Protein AF-A0AAD6A6E0-F1 (afdb_monomer_lite)

Secondary structure (DSSP, 8-state):
----HHHHHHHHHHH--TTS---HHHHHHHHHHHHHHHHHHHHH-TT--S-----HHHHHHHH--

pLDDT: mean 92.57, std 5.33, range [65.31, 97.56]

Structure (mmCIF, N/CA/C/O backbone):
data_AF-A0AAD6A6E0-F1
#
_entry.id   AF-A0AAD6A6E0-F1
#
loop_
_atom_site.group_PDB
_atom_site.id
_atom_site.type_symbol
_atom_site.label_atom_id
_atom_site.label_alt_id
_atom_site.label_comp_id
_atom_site.label_asym_id
_atom_site.label_entity_id
_atom_site.label_seq_id
_atom_site.pdbx_PDB_ins_code
_atom_site.Cartn_x
_atom_site.Cartn_y
_atom_site.Cartn_z
_atom_site.occupancy
_atom_site.B_iso_or_equiv
_atom_site.auth_seq_id
_atom_site.auth_comp_id
_atom_site.auth_asym_id
_atom_site.auth_atom_id
_atom_site.pdbx_PDB_model_num
ATOM 1 N N . PHE A 1 1 ? -8.661 3.533 -7.045 1.00 69.81 1 PHE A N 1
ATOM 2 C CA . PHE A 1 1 ? -8.034 4.557 -6.179 1.00 69.81 1 PHE A CA 1
ATOM 3 C C . PHE A 1 1 ? -7.323 5.587 -7.054 1.00 69.81 1 PHE A C 1
ATOM 5 O O . PHE A 1 1 ? -6.933 5.248 -8.164 1.00 69.81 1 PHE A O 1
ATOM 12 N N . LEU A 1 2 ? -7.170 6.826 -6.580 1.00 79.44 2 LEU A N 1
ATOM 13 C CA . LEU A 1 2 ? -6.294 7.836 -7.187 1.00 79.44 2 LEU A CA 1
ATOM 14 C C . LEU A 1 2 ? -5.157 8.105 -6.204 1.00 79.44 2 LEU A C 1
ATOM 16 O O . LEU A 1 2 ? -5.415 8.335 -5.024 1.00 79.44 2 LEU A O 1
ATOM 20 N N . LEU A 1 3 ? -3.914 8.041 -6.672 1.00 83.81 3 LEU A N 1
ATOM 21 C CA . LEU A 1 3 ? -2.745 8.276 -5.831 1.00 83.81 3 LEU A CA 1
ATOM 22 C C . LEU A 1 3 ? -2.289 9.726 -5.935 1.00 83.81 3 LEU A C 1
ATOM 24 O O . LEU A 1 3 ? -2.333 10.341 -7.001 1.00 83.81 3 LEU A O 1
ATOM 28 N N . ASN A 1 4 ? -1.811 10.261 -4.817 1.00 89.62 4 ASN A N 1
ATOM 29 C CA . ASN A 1 4 ? -1.133 11.548 -4.799 1.00 89.62 4 ASN A CA 1
ATOM 30 C C . ASN A 1 4 ? 0.344 11.394 -5.217 1.00 89.62 4 ASN A C 1
ATOM 32 O O . ASN A 1 4 ? 0.894 10.293 -5.266 1.00 89.62 4 ASN A O 1
ATOM 36 N N . ASN A 1 5 ? 1.000 12.516 -5.520 1.00 90.94 5 ASN A N 1
ATOM 37 C CA . ASN A 1 5 ? 2.402 12.524 -5.953 1.00 90.94 5 ASN A CA 1
ATOM 38 C C . ASN A 1 5 ? 3.376 11.851 -4.963 1.00 90.94 5 ASN A C 1
ATOM 40 O O . ASN A 1 5 ? 4.235 11.107 -5.432 1.00 90.94 5 ASN A O 1
ATOM 44 N N . PRO A 1 6 ? 3.254 12.032 -3.632 1.00 92.44 6 PRO A N 1
ATOM 45 C CA . PRO A 1 6 ? 4.096 11.312 -2.676 1.00 92.44 6 PRO A CA 1
ATOM 46 C C . PRO A 1 6 ? 4.007 9.787 -2.796 1.00 92.44 6 PRO A C 1
ATOM 48 O O . PRO A 1 6 ? 5.034 9.112 -2.803 1.00 92.44 6 PRO A O 1
ATOM 51 N N . LEU A 1 7 ? 2.799 9.233 -2.943 1.00 90.12 7 LEU A N 1
ATOM 52 C CA . LEU A 1 7 ? 2.628 7.789 -3.111 1.00 90.12 7 LEU A CA 1
ATOM 53 C C . LEU A 1 7 ? 3.244 7.308 -4.429 1.00 90.12 7 LEU A C 1
ATOM 55 O O . LEU A 1 7 ? 3.944 6.301 -4.423 1.00 90.12 7 LEU A O 1
ATOM 59 N N . HIS A 1 8 ? 3.087 8.054 -5.528 1.00 90.12 8 HIS A N 1
ATOM 60 C CA . HIS A 1 8 ? 3.771 7.729 -6.786 1.00 90.12 8 HIS A CA 1
ATOM 61 C C . HIS A 1 8 ? 5.297 7.676 -6.625 1.00 90.12 8 HIS A C 1
ATOM 63 O O . HIS A 1 8 ? 5.928 6.752 -7.132 1.00 90.12 8 HIS A O 1
ATOM 69 N N . GLN A 1 9 ? 5.892 8.620 -5.889 1.00 92.31 9 GLN A N 1
ATOM 70 C CA . GLN A 1 9 ? 7.337 8.627 -5.637 1.00 92.31 9 GLN A CA 1
ATOM 71 C C . GLN A 1 9 ? 7.797 7.398 -4.842 1.00 92.31 9 GLN A C 1
ATOM 73 O O . GLN A 1 9 ? 8.833 6.823 -5.167 1.00 92.31 9 GLN A O 1
ATOM 78 N N . ILE A 1 10 ? 7.018 6.960 -3.847 1.00 92.75 10 ILE A N 1
ATOM 79 C CA . ILE A 1 10 ? 7.310 5.740 -3.078 1.00 92.75 10 ILE A CA 1
ATOM 80 C C . ILE A 1 10 ? 7.243 4.500 -3.975 1.00 92.75 10 ILE A C 1
ATOM 82 O O . ILE A 1 10 ? 8.107 3.630 -3.876 1.00 92.75 10 ILE A O 1
ATOM 86 N N . LEU A 1 11 ? 6.245 4.416 -4.863 1.00 91.62 11 LEU A N 1
ATOM 87 C CA . LEU A 1 11 ? 6.116 3.287 -5.786 1.00 91.62 11 LEU A CA 1
ATOM 88 C C . LEU A 1 11 ? 7.301 3.212 -6.749 1.00 91.62 11 LEU A C 1
ATOM 90 O O . LEU A 1 11 ? 7.888 2.143 -6.890 1.00 91.62 11 LEU A O 1
ATOM 94 N N . VAL A 1 12 ? 7.691 4.340 -7.352 1.00 92.00 12 VAL A N 1
ATOM 95 C CA . VAL A 1 12 ? 8.872 4.397 -8.226 1.00 92.00 12 VAL A CA 1
ATOM 96 C C . VAL A 1 12 ? 10.111 3.957 -7.451 1.00 92.00 12 VAL A C 1
ATOM 98 O O . VAL A 1 12 ? 10.760 3.005 -7.855 1.00 92.00 12 VAL A O 1
ATOM 101 N N . ALA A 1 13 ? 10.377 4.540 -6.279 1.00 93.69 13 ALA A N 1
ATOM 102 C CA . ALA A 1 13 ? 11.552 4.190 -5.478 1.00 93.69 13 ALA A CA 1
ATOM 103 C C . ALA A 1 13 ? 11.613 2.709 -5.057 1.00 93.69 13 ALA A C 1
ATOM 105 O O . ALA A 1 13 ? 12.698 2.194 -4.793 1.00 93.69 13 ALA A O 1
ATOM 106 N N . ARG A 1 14 ? 10.464 2.027 -4.948 1.00 93.62 14 ARG A N 1
ATOM 107 C CA . ARG A 1 14 ? 10.388 0.632 -4.498 1.00 93.62 14 ARG A CA 1
ATOM 108 C C . ARG A 1 14 ? 10.423 -0.392 -5.632 1.00 93.62 14 ARG A C 1
ATOM 110 O O . ARG A 1 14 ? 10.907 -1.499 -5.390 1.00 93.62 14 ARG A O 1
ATOM 117 N N . TYR A 1 15 ? 9.848 -0.065 -6.785 1.00 94.75 15 TYR A N 1
ATOM 118 C CA . TYR A 1 15 ? 9.594 -1.013 -7.875 1.00 94.75 15 TYR A CA 1
ATOM 119 C C . TYR A 1 15 ? 10.343 -0.688 -9.169 1.00 94.75 15 TYR A C 1
ATOM 121 O O . TYR A 1 15 ? 10.277 -1.490 -10.095 1.00 94.75 15 TYR A O 1
ATOM 129 N N . SER A 1 16 ? 11.018 0.462 -9.266 1.00 95.00 16 SER A N 1
ATOM 130 C CA . SER A 1 16 ? 11.841 0.763 -10.434 1.00 95.00 16 SER A CA 1
ATOM 131 C C . SER A 1 16 ? 13.207 0.103 -10.359 1.00 95.00 16 SER A C 1
ATOM 133 O O . SER A 1 16 ? 13.825 0.013 -9.297 1.00 95.00 16 SER A O 1
ATOM 135 N N . GLU A 1 17 ? 13.715 -0.242 -11.528 1.00 93.31 17 GLU A N 1
ATOM 136 C CA . GLU A 1 17 ? 15.101 -0.605 -11.740 1.00 93.31 17 GLU A CA 1
ATOM 137 C C . GLU A 1 17 ? 16.017 0.626 -11.649 1.00 93.31 17 GLU A C 1
ATOM 139 O O . GLU A 1 17 ? 15.581 1.777 -11.532 1.00 93.31 17 GLU A O 1
ATOM 144 N N . SER A 1 18 ? 17.328 0.385 -11.712 1.00 91.94 18 SER A N 1
ATOM 145 C CA . SER A 1 18 ? 18.350 1.443 -11.636 1.00 91.94 18 SER A CA 1
ATOM 146 C C . SER A 1 18 ? 18.249 2.516 -12.732 1.00 91.94 18 SER A C 1
ATOM 148 O O . SER A 1 18 ? 18.738 3.629 -12.542 1.00 91.94 18 SER A O 1
ATOM 150 N N . ASP A 1 19 ? 17.606 2.206 -13.859 1.00 94.12 19 ASP A N 1
ATOM 151 C CA . ASP A 1 19 ? 17.361 3.125 -14.974 1.00 94.12 19 ASP A CA 1
ATOM 152 C C . ASP A 1 19 ? 16.007 3.854 -14.877 1.00 94.12 19 ASP A C 1
ATOM 154 O O . ASP A 1 19 ? 15.608 4.546 -15.814 1.00 94.12 19 ASP A O 1
ATOM 158 N N . LEU A 1 20 ? 15.320 3.727 -13.734 1.00 91.06 20 LEU A N 1
ATOM 159 C CA . LEU A 1 20 ? 13.994 4.285 -13.447 1.00 91.06 20 LEU A CA 1
ATOM 160 C C . LEU A 1 20 ? 12.859 3.694 -14.295 1.00 91.06 20 LEU A C 1
ATOM 162 O O . LEU A 1 20 ? 11.745 4.225 -14.282 1.00 91.06 20 LEU A O 1
ATOM 166 N N . THR A 1 21 ? 13.102 2.591 -15.004 1.00 94.81 21 THR A N 1
ATOM 167 C CA . THR A 1 21 ? 12.038 1.824 -15.652 1.00 94.81 21 THR A CA 1
ATOM 168 C C . THR A 1 21 ? 11.412 0.838 -14.670 1.00 94.81 21 THR A C 1
ATOM 170 O O . THR A 1 21 ? 12.014 0.462 -13.667 1.00 94.81 21 THR A O 1
ATOM 173 N N . ILE A 1 22 ? 10.164 0.452 -14.925 1.00 95.12 22 ILE A N 1
ATOM 174 C CA . ILE A 1 22 ? 9.459 -0.581 -14.163 1.00 95.12 22 ILE A CA 1
ATOM 175 C C . ILE A 1 22 ? 9.083 -1.655 -15.177 1.00 95.12 22 ILE A C 1
ATOM 177 O O . ILE A 1 22 ? 8.393 -1.357 -16.157 1.00 95.12 22 ILE A O 1
ATOM 181 N N . ASP A 1 23 ? 9.557 -2.882 -14.972 1.00 95.81 23 ASP A N 1
ATOM 182 C CA . ASP A 1 23 ? 9.151 -4.006 -15.807 1.00 95.81 23 ASP A CA 1
ATOM 183 C C . ASP A 1 23 ? 7.699 -4.426 -15.518 1.00 95.81 23 ASP A C 1
ATOM 185 O O . ASP A 1 23 ? 7.039 -3.957 -14.586 1.00 95.81 23 ASP A O 1
ATOM 189 N N . PHE A 1 24 ? 7.159 -5.295 -16.368 1.00 95.75 24 PHE A N 1
ATOM 190 C CA . PHE A 1 24 ? 5.756 -5.678 -16.258 1.00 95.75 24 PHE A CA 1
ATOM 191 C C . PHE A 1 24 ? 5.449 -6.421 -14.950 1.00 95.75 24 PHE A C 1
ATOM 193 O O . PHE A 1 24 ? 4.413 -6.165 -14.336 1.00 95.75 24 PHE A O 1
ATOM 200 N N . ASP A 1 25 ? 6.352 -7.288 -14.494 1.00 95.75 25 ASP A N 1
ATOM 201 C CA . ASP A 1 25 ? 6.145 -8.097 -13.294 1.00 95.75 25 ASP A CA 1
ATOM 202 C C . ASP A 1 25 ? 6.137 -7.226 -12.030 1.00 95.75 25 ASP A C 1
ATOM 204 O O . ASP A 1 25 ? 5.235 -7.354 -11.195 1.00 95.75 25 ASP A O 1
ATOM 208 N N . ASN A 1 26 ? 7.066 -6.270 -11.914 1.00 94.56 26 ASN A N 1
ATOM 209 C CA . ASN A 1 26 ? 7.086 -5.302 -10.820 1.00 94.56 26 ASN A CA 1
ATOM 210 C C . ASN A 1 26 ? 5.887 -4.350 -10.880 1.00 94.56 26 ASN A C 1
ATOM 212 O O . ASN A 1 26 ? 5.324 -4.011 -9.837 1.00 94.56 26 ASN A O 1
ATOM 216 N N . PHE A 1 27 ? 5.450 -3.944 -12.077 1.00 93.81 27 PHE A N 1
ATOM 217 C CA . PHE A 1 27 ? 4.254 -3.118 -12.238 1.00 93.81 27 PHE A CA 1
ATOM 218 C C . PHE A 1 27 ? 2.990 -3.846 -11.763 1.00 93.81 27 PHE A C 1
ATOM 220 O O . PHE A 1 27 ? 2.228 -3.305 -10.958 1.00 93.81 27 PHE A O 1
ATOM 227 N N . VAL A 1 28 ? 2.780 -5.088 -12.205 1.00 95.44 28 VAL A N 1
ATOM 228 C CA . VAL A 1 28 ? 1.637 -5.9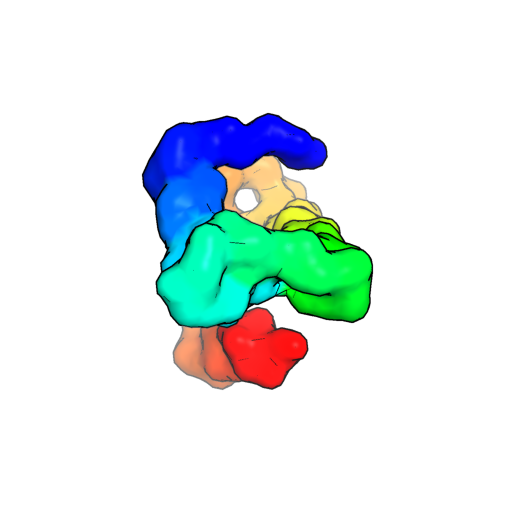05 -11.775 1.00 95.44 28 VAL A CA 1
ATOM 229 C C . VAL A 1 28 ? 1.714 -6.194 -10.277 1.00 95.44 28 VAL A C 1
ATOM 231 O O . VAL A 1 28 ? 0.723 -6.003 -9.572 1.00 95.44 28 VAL A O 1
ATOM 234 N N . GLY A 1 29 ? 2.886 -6.580 -9.762 1.00 94.12 29 GLY A N 1
ATOM 235 C CA . GLY A 1 29 ? 3.092 -6.828 -8.333 1.00 94.12 29 GLY A CA 1
ATOM 236 C C . GLY A 1 29 ? 2.788 -5.600 -7.470 1.00 94.12 29 GLY A C 1
ATOM 237 O O . GLY A 1 29 ? 2.118 -5.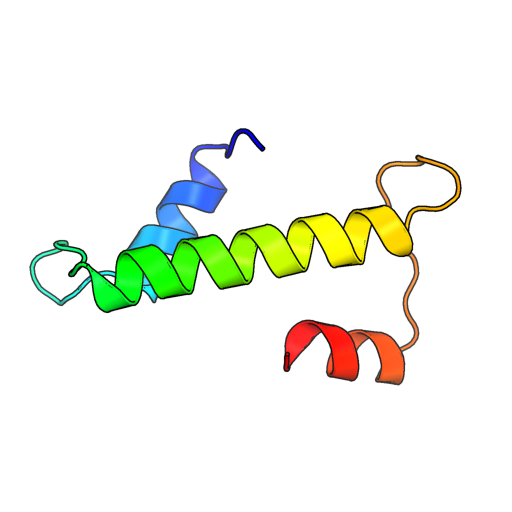708 -6.440 1.00 94.12 29 GLY A O 1
ATOM 238 N N . CYS A 1 30 ? 3.204 -4.418 -7.927 1.00 93.38 30 CYS A N 1
ATOM 239 C CA . CYS A 1 30 ? 2.886 -3.139 -7.302 1.00 93.38 30 CYS A CA 1
ATOM 240 C C . CYS A 1 30 ? 1.372 -2.889 -7.238 1.00 93.38 30 CYS A C 1
ATOM 242 O O . CYS A 1 30 ? 0.845 -2.582 -6.164 1.00 93.38 30 CYS A O 1
ATOM 244 N N . LEU A 1 31 ? 0.659 -3.070 -8.355 1.00 93.38 31 LEU A N 1
ATOM 245 C CA . LEU A 1 31 ? -0.789 -2.863 -8.415 1.00 93.38 31 LEU A CA 1
ATOM 246 C C . LEU A 1 31 ? -1.560 -3.838 -7.523 1.00 93.38 31 LEU A C 1
ATOM 248 O O . LEU A 1 31 ? -2.435 -3.401 -6.778 1.00 93.38 31 LEU A O 1
ATOM 252 N N . VAL A 1 32 ? -1.211 -5.127 -7.547 1.00 94.31 32 VAL A N 1
ATOM 253 C CA . VAL A 1 32 ? -1.854 -6.154 -6.708 1.00 94.31 32 VAL A CA 1
ATOM 254 C C . VAL A 1 32 ? -1.642 -5.857 -5.224 1.00 94.31 32 VAL A C 1
ATOM 256 O O . VAL A 1 32 ? -2.580 -5.937 -4.425 1.00 94.31 32 VAL A O 1
ATOM 259 N N . ARG A 1 33 ? -0.423 -5.460 -4.831 1.00 92.56 33 ARG A N 1
ATOM 260 C CA . ARG A 1 33 ? -0.132 -5.084 -3.441 1.00 92.56 33 ARG A CA 1
ATOM 261 C C . ARG A 1 33 ? -0.944 -3.863 -3.016 1.00 92.56 33 ARG A C 1
ATOM 263 O O . ARG A 1 33 ? -1.505 -3.847 -1.922 1.00 92.56 33 ARG A O 1
ATOM 270 N N . LEU A 1 34 ? -1.028 -2.856 -3.880 1.00 93.19 34 LEU A N 1
ATOM 271 C CA . LEU A 1 34 ? -1.766 -1.631 -3.604 1.00 93.19 34 L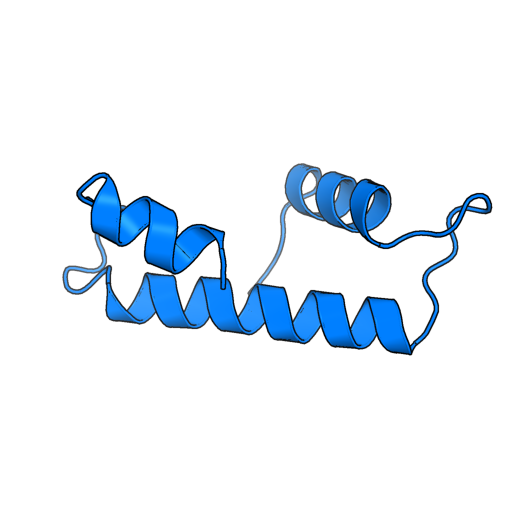EU A CA 1
ATOM 272 C C . LEU A 1 34 ? -3.276 -1.882 -3.494 1.00 93.19 34 LEU A C 1
ATOM 274 O O . LEU A 1 34 ? -3.908 -1.408 -2.553 1.00 93.19 34 LEU A O 1
ATOM 278 N N . GLU A 1 35 ? -3.844 -2.677 -4.401 1.00 93.88 35 GLU A N 1
ATOM 279 C CA . GLU A 1 35 ? -5.238 -3.125 -4.335 1.00 93.88 35 GLU A CA 1
ATOM 280 C C . GLU A 1 35 ? -5.523 -3.870 -3.024 1.00 93.88 35 GLU A C 1
ATOM 282 O O . GLU A 1 35 ? -6.498 -3.566 -2.336 1.00 93.88 35 GLU A O 1
ATOM 287 N N . THR A 1 36 ? -4.630 -4.777 -2.624 1.00 94.00 36 THR A N 1
ATOM 288 C CA . THR A 1 36 ? -4.753 -5.527 -1.365 1.00 94.00 36 THR A CA 1
ATOM 289 C C . THR A 1 36 ? -4.753 -4.599 -0.149 1.00 94.00 36 THR A C 1
ATOM 291 O O . THR A 1 36 ? -5.566 -4.785 0.759 1.00 94.00 36 THR A O 1
ATOM 294 N N . MET A 1 37 ? -3.899 -3.570 -0.132 1.00 93.44 37 MET A N 1
ATOM 295 C CA . MET A 1 37 ? -3.862 -2.573 0.946 1.00 93.44 37 MET A CA 1
ATOM 296 C C . MET A 1 37 ? -5.167 -1.776 1.032 1.00 93.44 37 MET A C 1
ATOM 298 O O . MET A 1 37 ? -5.723 -1.649 2.121 1.00 93.44 37 MET A O 1
ATOM 302 N N . PHE A 1 38 ? -5.689 -1.283 -0.097 1.00 93.12 38 PHE A N 1
ATOM 303 C CA . PHE A 1 38 ? -6.959 -0.547 -0.116 1.00 93.12 38 PHE A CA 1
ATOM 304 C C . PHE A 1 38 ? -8.142 -1.420 0.310 1.00 93.12 38 PHE A C 1
ATOM 306 O O . PHE A 1 38 ? -8.969 -0.975 1.104 1.00 93.12 38 PHE A O 1
ATOM 313 N N . ASN A 1 39 ? -8.205 -2.665 -0.165 1.00 93.81 39 ASN A N 1
ATOM 314 C CA . ASN A 1 39 ? -9.265 -3.599 0.209 1.00 93.81 39 ASN A CA 1
ATOM 315 C C . ASN A 1 39 ? -9.197 -3.949 1.699 1.00 93.81 39 ASN A C 1
ATOM 317 O O . ASN A 1 39 ? -10.212 -3.898 2.388 1.00 93.81 39 ASN A O 1
ATOM 321 N N . THR A 1 40 ? -8.000 -4.237 2.216 1.00 94.75 40 THR A N 1
ATOM 322 C CA . THR A 1 40 ? -7.796 -4.518 3.645 1.00 94.75 40 THR A CA 1
ATOM 323 C C . THR A 1 40 ? -8.203 -3.320 4.496 1.00 94.75 40 THR A C 1
ATOM 325 O O . THR A 1 40 ? -8.934 -3.484 5.468 1.00 94.75 40 THR A O 1
ATOM 328 N N . PHE A 1 41 ? -7.801 -2.108 4.104 1.00 95.06 41 PHE A N 1
ATOM 329 C CA . PHE A 1 41 ? -8.206 -0.885 4.793 1.00 95.06 41 PHE A CA 1
ATOM 330 C C . PHE A 1 41 ? -9.728 -0.713 4.788 1.00 95.06 41 PHE A C 1
ATOM 332 O O . PHE A 1 41 ? -10.310 -0.512 5.844 1.00 95.06 41 PHE A O 1
ATOM 339 N N . SER A 1 42 ? -10.386 -0.868 3.634 1.00 94.25 42 SER A N 1
ATOM 340 C CA . SER A 1 42 ? -11.844 -0.730 3.519 1.00 94.25 42 SER A CA 1
ATOM 341 C C . SER A 1 42 ? -12.622 -1.756 4.347 1.00 94.25 42 SER A C 1
ATOM 343 O O . SER A 1 42 ? -13.744 -1.472 4.751 1.00 94.25 42 SER A O 1
ATOM 345 N N . VAL A 1 43 ? -12.066 -2.951 4.571 1.00 94.50 43 VAL A N 1
ATOM 346 C CA . VAL A 1 43 ? -12.675 -3.976 5.435 1.00 94.50 43 VAL A CA 1
ATOM 347 C C . VAL A 1 43 ? -12.510 -3.624 6.916 1.00 94.50 43 VAL A C 1
ATOM 349 O O . VAL A 1 43 ? -13.386 -3.941 7.718 1.00 94.50 43 VAL A O 1
ATOM 352 N N . LEU A 1 44 ? -11.397 -2.985 7.283 1.00 95.19 44 LEU A N 1
ATOM 353 C CA . LEU A 1 44 ? -11.092 -2.593 8.662 1.00 95.19 44 LEU A CA 1
ATOM 354 C C . LEU A 1 44 ? -11.775 -1.273 9.068 1.00 95.19 44 LEU A C 1
ATOM 356 O O . LEU A 1 44 ? -12.193 -1.142 10.215 1.00 95.19 44 LEU A O 1
ATOM 360 N N . ASP A 1 45 ? -11.935 -0.328 8.138 1.00 96.31 45 ASP A N 1
ATOM 361 C CA . ASP A 1 45 ? -12.596 0.974 8.325 1.00 96.31 45 ASP A CA 1
ATOM 362 C C . ASP A 1 45 ? -14.129 0.845 8.265 1.00 96.31 45 ASP A C 1
ATOM 364 O O . ASP A 1 45 ? -14.807 1.352 7.370 1.00 96.31 45 ASP A O 1
ATOM 368 N N . THR A 1 46 ? -14.690 0.082 9.205 1.00 93.31 46 THR A N 1
ATOM 369 C CA . THR A 1 46 ? -16.125 -0.259 9.212 1.00 93.31 46 THR A CA 1
ATOM 370 C C . THR A 1 46 ? -17.052 0.942 9.411 1.00 93.31 46 THR A C 1
ATOM 372 O O . THR A 1 46 ? -18.202 0.903 8.969 1.00 93.31 46 THR A O 1
ATOM 375 N N . ASP A 1 47 ? -16.570 2.005 10.057 1.00 94.50 47 ASP A N 1
ATOM 376 C CA . ASP A 1 47 ? -17.320 3.234 10.312 1.00 94.50 47 ASP A CA 1
ATOM 377 C C . ASP A 1 47 ? -17.085 4.318 9.249 1.00 94.50 47 ASP A C 1
ATOM 379 O O . ASP A 1 47 ? -17.715 5.375 9.315 1.00 94.50 47 ASP A O 1
ATOM 383 N N . GLN A 1 48 ? -16.249 4.037 8.238 1.00 92.12 48 GLN A N 1
ATOM 384 C CA . GLN A 1 48 ? -15.872 4.970 7.170 1.00 92.12 48 GLN A CA 1
ATOM 385 C C . GLN A 1 48 ? -15.309 6.286 7.723 1.00 92.12 48 GLN A C 1
ATOM 387 O O . GLN A 1 48 ? -15.525 7.364 7.159 1.00 92.12 48 GLN A O 1
ATOM 392 N N . SER A 1 49 ? -14.595 6.207 8.845 1.00 95.44 49 SER A N 1
ATOM 393 C CA . SER A 1 49 ? -13.939 7.360 9.457 1.00 95.44 49 SER A CA 1
ATOM 394 C C . SER A 1 49 ? -12.718 7.821 8.654 1.00 95.44 49 SER A C 1
ATOM 396 O O . SER A 1 49 ? -12.235 8.941 8.840 1.00 95.44 49 SER A O 1
ATOM 398 N N . GLY A 1 50 ? -12.214 6.976 7.746 1.00 94.44 50 GLY A N 1
ATOM 399 C CA . GLY A 1 50 ? -10.975 7.205 7.012 1.00 94.44 50 GLY A CA 1
ATOM 400 C C . GLY A 1 50 ? -9.731 6.9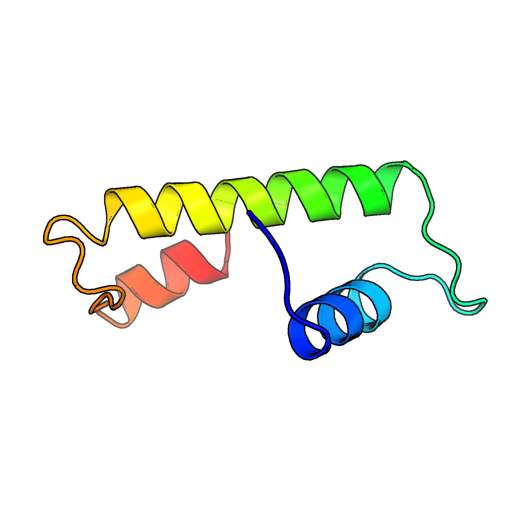56 7.864 1.00 94.44 50 GLY A C 1
ATOM 401 O O . GLY A 1 50 ? -8.633 7.363 7.479 1.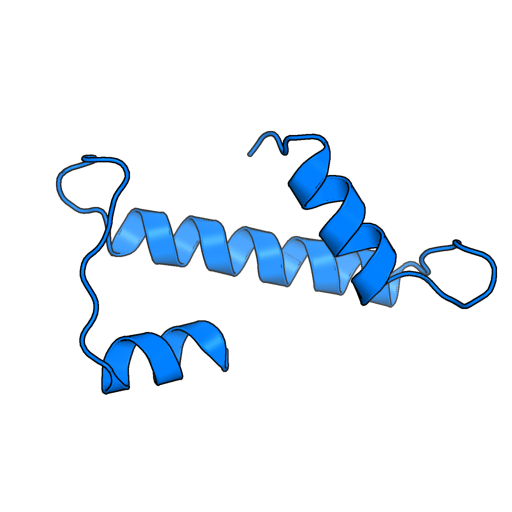00 94.44 50 GLY A O 1
ATOM 402 N N . SER A 1 51 ? -9.875 6.317 9.027 1.00 95.19 51 SER A N 1
ATOM 403 C CA . SER A 1 51 ? -8.786 5.923 9.922 1.00 95.19 51 SER A CA 1
ATOM 404 C C . SER A 1 51 ? -9.078 4.556 10.539 1.00 95.19 51 SER A C 1
ATOM 406 O O . SER A 1 51 ? -10.224 4.196 10.755 1.00 95.19 51 SER A O 1
ATOM 408 N N . ILE A 1 52 ? -8.034 3.783 10.839 1.00 96.19 52 ILE A N 1
ATOM 409 C CA . ILE A 1 52 ? -8.170 2.475 11.496 1.00 96.19 52 ILE A CA 1
ATOM 4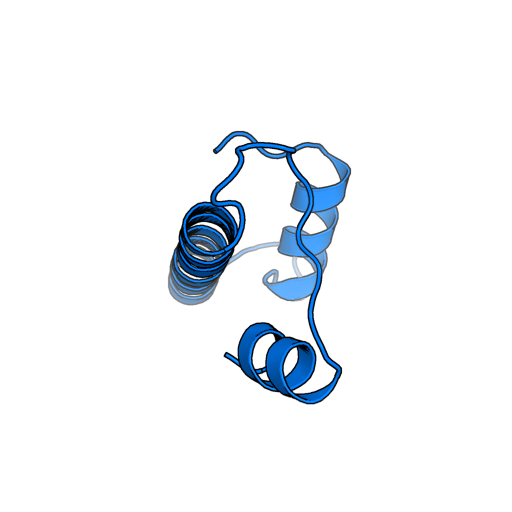10 C C . ILE A 1 52 ? -7.246 2.400 12.708 1.00 96.19 52 ILE A C 1
ATOM 412 O O . ILE A 1 52 ? -6.126 2.913 12.674 1.00 96.19 52 ILE A O 1
ATOM 416 N N . GLU A 1 53 ? -7.689 1.724 13.764 1.00 95.81 53 GLU A N 1
ATOM 417 C CA . GLU A 1 53 ? -6.863 1.414 14.931 1.00 95.81 53 GLU A CA 1
ATOM 418 C C . GLU A 1 53 ? -6.458 -0.058 14.911 1.00 95.81 53 GLU A C 1
ATOM 420 O O . GLU A 1 53 ? -7.289 -0.953 14.757 1.00 95.81 53 GLU A O 1
ATOM 425 N N . LEU A 1 54 ? -5.159 -0.317 15.070 1.00 96.25 54 LEU A N 1
ATOM 426 C CA . LEU A 1 54 ? -4.596 -1.662 15.049 1.00 96.25 54 LEU A CA 1
ATOM 427 C C . LEU A 1 54 ? -3.736 -1.889 16.286 1.00 96.25 54 LEU A C 1
ATOM 429 O O . LEU A 1 54 ? -2.897 -1.065 16.650 1.00 96.25 54 LEU A O 1
ATOM 433 N N . THR A 1 55 ? -3.891 -3.057 16.901 1.00 97.56 55 THR A N 1
ATOM 434 C CA . THR A 1 55 ? -2.905 -3.561 17.862 1.00 97.56 55 THR A CA 1
ATOM 435 C C . THR A 1 55 ? -1.586 -3.873 17.151 1.00 97.56 55 THR A C 1
ATOM 437 O O . THR A 1 55 ? -1.560 -4.117 15.943 1.00 97.56 55 THR A O 1
ATOM 440 N N . LEU A 1 56 ? -0.481 -3.946 17.900 1.00 96.56 56 LEU A N 1
ATOM 441 C CA . LEU A 1 56 ? 0.836 -4.268 17.337 1.00 96.56 56 LEU A CA 1
ATOM 442 C C . LEU A 1 56 ? 0.824 -5.562 16.502 1.00 96.56 56 LEU A C 1
ATOM 444 O O . LEU A 1 56 ? 1.418 -5.607 15.430 1.00 96.56 56 LEU A O 1
ATOM 448 N N . LEU A 1 57 ? 0.128 -6.604 16.969 1.00 96.62 57 LEU A N 1
ATOM 449 C CA . LEU A 1 57 ? 0.054 -7.883 16.257 1.00 96.62 57 LEU A CA 1
ATOM 450 C C . LEU A 1 57 ? -0.737 -7.775 14.948 1.00 96.62 57 LEU A C 1
ATOM 452 O O . LEU A 1 57 ? -0.317 -8.332 13.936 1.00 96.62 57 LEU A O 1
ATOM 456 N N . GLN A 1 58 ? -1.846 -7.031 14.946 1.00 94.56 58 GLN A N 1
ATOM 457 C CA . GLN A 1 58 ? -2.616 -6.779 13.725 1.00 94.56 58 GLN A CA 1
ATOM 458 C C . GLN A 1 58 ? -1.804 -5.949 12.728 1.00 94.56 58 GLN A C 1
ATOM 460 O O . GLN A 1 58 ? -1.759 -6.286 11.549 1.00 94.56 58 GLN A O 1
ATOM 465 N N . TRP A 1 59 ? -1.105 -4.915 13.204 1.00 94.94 59 TRP A N 1
ATOM 466 C CA . TRP A 1 59 ? -0.220 -4.106 12.369 1.00 94.94 59 TRP A CA 1
ATOM 467 C C . TRP A 1 59 ? 0.881 -4.947 11.712 1.00 94.94 59 TRP A C 1
ATOM 469 O O . TRP A 1 59 ? 1.096 -4.851 10.503 1.00 94.94 59 TRP A O 1
ATOM 479 N N . LEU A 1 60 ? 1.549 -5.813 12.478 1.00 95.19 60 LEU A N 1
ATOM 480 C CA . LEU A 1 60 ? 2.558 -6.727 11.937 1.00 95.19 60 LEU A CA 1
ATOM 481 C C . LEU A 1 60 ? 1.959 -7.679 10.896 1.00 95.19 60 LEU A C 1
ATOM 483 O O . LEU A 1 60 ? 2.555 -7.878 9.843 1.00 95.19 60 LEU A O 1
ATOM 487 N N . SER A 1 61 ? 0.762 -8.217 11.146 1.00 91.94 61 SER A N 1
ATOM 488 C CA . SER A 1 61 ? 0.086 -9.103 10.194 1.00 91.94 61 SER A CA 1
ATOM 489 C C . SER A 1 61 ? -0.278 -8.403 8.882 1.00 91.94 61 SER A C 1
ATOM 491 O O . SER A 1 61 ? -0.171 -9.019 7.829 1.00 91.94 61 SER A O 1
ATOM 493 N N . VAL A 1 62 ? -0.722 -7.144 8.932 1.00 92.56 62 VAL A N 1
ATOM 494 C CA . VAL A 1 62 ? -1.147 -6.391 7.739 1.00 92.56 62 VAL A CA 1
ATOM 495 C C . VAL A 1 62 ? 0.046 -5.843 6.953 1.00 92.56 62 VAL A C 1
ATOM 497 O O . VAL A 1 62 ? 0.009 -5.806 5.729 1.00 92.56 62 VAL A O 1
ATOM 500 N N . SER A 1 63 ? 1.113 -5.424 7.635 1.00 90.00 63 SER A N 1
ATOM 501 C CA . SER A 1 63 ? 2.292 -4.829 6.986 1.00 90.00 63 SER A CA 1
ATOM 502 C C . SER A 1 63 ? 3.229 -5.846 6.326 1.00 90.00 63 SER A C 1
ATOM 504 O O . SER A 1 63 ? 3.954 -5.478 5.400 1.00 90.00 63 SER A O 1
ATOM 506 N N . LEU A 1 64 ? 3.221 -7.098 6.800 1.00 86.00 64 LEU A N 1
ATOM 507 C CA . LEU A 1 64 ? 4.066 -8.191 6.301 1.00 86.00 64 LEU A CA 1
ATOM 508 C C . LEU A 1 64 ? 3.370 -9.116 5.290 1.00 86.00 64 LEU A C 1
ATOM 510 O O . LEU A 1 64 ? 4.040 -9.985 4.730 1.00 86.00 64 LEU A O 1
ATOM 514 N N . LEU A 1 65 ? 2.065 -8.932 5.053 1.00 65.31 65 LEU A N 1
ATOM 515 C CA . LEU A 1 65 ? 1.417 -9.358 3.803 1.00 65.31 65 LEU A CA 1
ATOM 516 C C . LEU A 1 65 ? 2.122 -8.686 2.620 1.00 65.31 65 LEU A C 1
ATOM 518 O O . LEU A 1 65 ? 2.262 -9.297 1.544 1.00 65.31 65 LEU A O 1
#

Organism: NCBI:txid1090488

Sequence (65 aa):
FLLNNPLHQILVARYSESDLTIDFDNFVGCLVRLETMFNTFSVLDTDQSGSIELTLLQWLSVSLL

Foldseek 3Di:
DDDDPVVVVVLQVVQADPVSDHDPVSVVVSVVLVVLLVVVVVVQPPVVPVDHDDDPVRVCVSVVD

InterPro domains:
  IPR011992 EF-hand domain pair [SSF47473] (3-60)

Radius of gyration: 13.97 Å; chains: 1; bounding box: 36×22×34 Å